Protein AF-A0A920SNT1-F1 (afdb_monomer_lite)

Foldseek 3Di:
DDPVVVVVVVVVVVVVPPPPPPPVDDPVNFDLVQFAFDDKDKDWDWDDDPQFDIKIKIKMWTWRQARPPPRTDIDMDMDIDTDGDPVNVVVVVVVVVVVVVVVVVVVVVVVVVD

Struct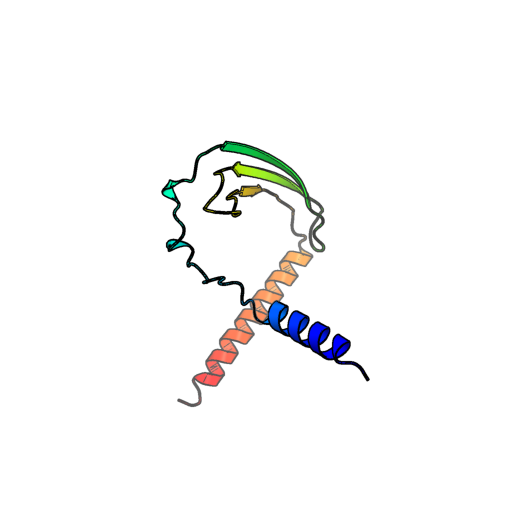ure (mmCIF, N/CA/C/O backbone):
data_AF-A0A920SNT1-F1
#
_entry.id   AF-A0A920SNT1-F1
#
loop_
_atom_site.group_PDB
_atom_site.id
_atom_site.type_symbol
_atom_site.label_atom_id
_atom_site.label_alt_id
_atom_site.label_comp_id
_atom_site.label_asym_id
_atom_site.label_entity_id
_atom_site.label_seq_id
_atom_site.pdbx_PDB_ins_code
_atom_site.Cartn_x
_atom_site.Cartn_y
_atom_site.Cartn_z
_atom_site.occupancy
_atom_site.B_iso_or_equiv
_atom_site.auth_seq_id
_atom_site.auth_comp_id
_atom_site.auth_asym_id
_atom_site.auth_atom_id
_atom_site.pdbx_PDB_model_num
ATOM 1 N N . MET A 1 1 ? 22.635 -51.220 -17.595 1.00 52.28 1 MET A N 1
ATOM 2 C CA . MET A 1 1 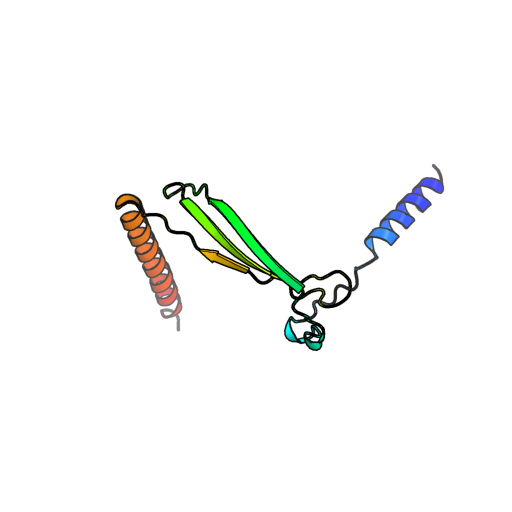? 21.763 -50.097 -17.171 1.00 52.28 1 MET A CA 1
ATOM 3 C C . MET A 1 1 ? 22.447 -48.793 -17.534 1.00 52.28 1 MET A C 1
ATOM 5 O O . MET A 1 1 ? 23.555 -48.548 -17.088 1.00 52.28 1 MET A O 1
ATOM 9 N N . GLY A 1 2 ? 21.864 -48.085 -18.499 1.00 56.06 2 GLY A N 1
ATOM 10 C CA . GLY A 1 2 ? 22.622 -47.357 -19.512 1.00 56.06 2 GLY A CA 1
ATOM 11 C C . GLY A 1 2 ? 23.082 -45.954 -19.132 1.00 56.06 2 GLY A C 1
ATOM 12 O O . GLY A 1 2 ? 22.359 -45.190 -18.496 1.00 56.06 2 GLY A O 1
ATOM 13 N N . PHE A 1 3 ? 24.254 -45.623 -19.666 1.00 60.28 3 PHE A N 1
ATOM 14 C CA . PHE A 1 3 ? 24.918 -44.319 -19.770 1.00 60.28 3 PHE A CA 1
ATOM 15 C C . PHE A 1 3 ? 23.964 -43.124 -20.011 1.00 60.28 3 PHE A C 1
ATOM 17 O O . PHE A 1 3 ? 24.192 -42.020 -19.529 1.00 60.28 3 PHE A O 1
ATOM 24 N N . ARG A 1 4 ? 22.814 -43.358 -20.662 1.00 63.53 4 ARG A N 1
ATOM 25 C CA . ARG A 1 4 ? 21.748 -42.368 -20.902 1.00 63.53 4 ARG A CA 1
ATOM 26 C C . ARG A 1 4 ? 21.099 -41.813 -19.622 1.00 63.53 4 ARG A C 1
ATOM 28 O O . ARG A 1 4 ? 20.697 -40.656 -19.609 1.00 63.53 4 ARG A O 1
ATOM 35 N N . LYS A 1 5 ? 21.027 -42.604 -18.541 1.00 58.19 5 LYS A N 1
ATOM 36 C CA . LYS A 1 5 ? 20.545 -42.143 -17.222 1.00 58.19 5 LYS A CA 1
ATOM 37 C C . LYS A 1 5 ? 21.557 -41.232 -16.520 1.00 58.19 5 LYS A C 1
ATOM 39 O O . LYS A 1 5 ? 21.155 -40.307 -15.827 1.00 58.19 5 LYS A O 1
ATOM 44 N N . TRP A 1 6 ? 22.849 -41.469 -16.748 1.00 63.78 6 TRP A N 1
ATOM 45 C CA . TRP A 1 6 ? 23.933 -40.644 -16.211 1.00 63.78 6 TRP A CA 1
ATOM 46 C C . TRP A 1 6 ? 23.996 -39.279 -16.890 1.00 63.78 6 TRP A C 1
ATOM 48 O O . TRP A 1 6 ? 24.120 -38.275 -16.203 1.00 63.78 6 TRP A O 1
ATOM 58 N N . ILE A 1 7 ? 23.811 -39.227 -18.213 1.00 74.69 7 ILE A N 1
ATOM 59 C CA . ILE A 1 7 ? 23.737 -37.957 -18.955 1.00 74.69 7 ILE A CA 1
ATOM 60 C C . ILE A 1 7 ? 22.542 -37.122 -18.479 1.00 74.69 7 ILE A C 1
ATOM 62 O O . ILE A 1 7 ? 22.698 -35.937 -18.207 1.00 74.69 7 ILE A O 1
ATOM 66 N N . GLY A 1 8 ? 21.367 -37.741 -18.315 1.00 74.25 8 GLY A N 1
ATOM 67 C CA . GLY A 1 8 ? 20.185 -37.048 -17.793 1.00 74.25 8 GLY A CA 1
ATOM 68 C C . GLY A 1 8 ? 20.388 -36.504 -16.375 1.00 74.25 8 GLY A C 1
ATOM 69 O O . GLY A 1 8 ? 20.024 -35.364 -16.101 1.00 74.25 8 GLY A O 1
ATOM 70 N N . GLY A 1 9 ? 21.024 -37.285 -15.495 1.00 76.25 9 GLY A N 1
ATOM 71 C CA . GLY A 1 9 ? 21.380 -36.835 -14.147 1.00 76.25 9 GLY A CA 1
ATOM 72 C C . GLY A 1 9 ? 22.397 -35.691 -14.148 1.00 76.25 9 GLY A C 1
ATOM 73 O O . GLY A 1 9 ? 22.243 -34.739 -13.393 1.00 76.25 9 GLY A O 1
ATOM 74 N N . LEU A 1 10 ? 23.394 -35.740 -15.033 1.00 76.81 10 LEU A N 1
ATOM 75 C CA . LEU A 1 10 ? 24.436 -34.716 -15.132 1.00 76.81 10 LEU A CA 1
ATOM 76 C C . LEU A 1 10 ? 23.880 -33.393 -15.678 1.00 76.81 10 LEU A C 1
ATOM 78 O O . LEU A 1 10 ? 24.216 -32.336 -15.158 1.00 76.81 10 LEU A O 1
ATOM 82 N N . VAL A 1 11 ? 22.966 -33.442 -16.653 1.00 77.12 11 VAL A N 1
ATOM 83 C CA . VAL A 1 11 ? 22.251 -32.254 -17.157 1.00 77.12 11 VAL A CA 1
ATOM 84 C C . VAL A 1 11 ? 21.348 -31.644 -16.082 1.00 77.12 11 VAL A C 1
ATOM 86 O O . VAL A 1 11 ? 21.307 -30.425 -15.946 1.00 77.12 11 VAL A O 1
ATOM 89 N N . LEU A 1 12 ? 20.659 -32.470 -15.287 1.00 74.12 12 LEU A N 1
ATOM 90 C CA . LEU A 1 12 ? 19.832 -31.990 -14.177 1.00 74.12 12 LEU A CA 1
ATOM 91 C C . LEU A 1 12 ? 20.684 -31.304 -13.098 1.00 74.12 12 LEU A C 1
ATOM 93 O O . LEU A 1 12 ? 20.325 -30.232 -12.625 1.00 74.12 12 LEU A O 1
ATOM 97 N N . VAL A 1 13 ? 21.834 -31.886 -12.750 1.00 75.31 13 VAL A N 1
ATOM 98 C CA . VAL A 1 13 ? 22.792 -31.286 -11.810 1.00 75.31 13 VAL A CA 1
ATOM 99 C C . VAL A 1 13 ? 23.368 -29.984 -12.374 1.00 75.31 13 VAL A C 1
ATOM 101 O O . VAL A 1 13 ? 23.433 -28.994 -11.654 1.00 75.31 13 VAL A O 1
ATOM 104 N N . LEU A 1 14 ? 23.700 -29.932 -13.668 1.00 71.69 14 LEU A N 1
ATOM 105 C CA . LEU A 1 14 ? 24.181 -28.714 -14.327 1.00 71.69 14 LEU A CA 1
ATOM 106 C C . LEU A 1 14 ? 23.126 -27.591 -14.321 1.00 71.69 14 LEU A C 1
ATOM 108 O O . LEU A 1 14 ? 23.481 -26.438 -14.114 1.00 71.69 14 LEU A O 1
ATOM 112 N N . LEU A 1 15 ? 21.841 -27.924 -14.491 1.00 68.12 15 LEU A N 1
ATOM 113 C CA . LEU A 1 15 ? 20.727 -26.968 -14.402 1.00 68.12 15 LEU A CA 1
ATOM 114 C C . LEU A 1 15 ? 20.493 -26.447 -12.977 1.00 68.12 15 LEU A C 1
ATOM 116 O O . LEU A 1 15 ? 20.061 -25.310 -12.815 1.00 68.12 15 LEU A O 1
ATOM 120 N N . ILE A 1 16 ? 20.794 -27.248 -11.950 1.00 69.44 16 ILE A N 1
ATOM 121 C CA . ILE A 1 16 ? 20.703 -26.832 -10.540 1.00 69.44 16 ILE A CA 1
ATOM 122 C C . ILE A 1 16 ? 21.908 -25.958 -10.140 1.00 69.44 16 ILE A C 1
ATOM 124 O O . ILE A 1 16 ? 21.769 -25.080 -9.294 1.00 69.44 16 ILE A O 1
ATOM 128 N N . ILE A 1 17 ? 23.075 -26.149 -10.772 1.00 60.56 17 ILE A N 1
ATOM 129 C CA . ILE A 1 17 ? 24.304 -25.364 -10.534 1.00 60.56 17 ILE A CA 1
ATOM 130 C C . ILE A 1 17 ? 24.401 -24.152 -11.479 1.00 60.56 17 ILE A C 1
ATOM 132 O O . ILE A 1 17 ? 25.481 -23.616 -11.697 1.00 60.56 17 ILE A O 1
ATOM 136 N N . ILE A 1 18 ? 23.292 -23.659 -12.031 1.00 61.88 18 ILE A N 1
ATOM 137 C CA . ILE A 1 18 ? 23.248 -22.259 -12.459 1.00 61.88 18 ILE A CA 1
ATOM 138 C C . ILE A 1 18 ? 22.755 -21.486 -11.235 1.00 61.88 18 ILE A C 1
ATOM 140 O O . ILE A 1 18 ? 21.547 -21.270 -11.116 1.00 61.88 18 ILE A O 1
ATOM 144 N N . PRO A 1 19 ? 23.629 -21.083 -10.285 1.00 55.56 19 PRO A N 1
ATOM 145 C CA . PRO A 1 19 ? 23.239 -20.017 -9.396 1.00 55.56 19 PRO A CA 1
ATOM 146 C C . PRO A 1 19 ? 22.981 -18.849 -10.338 1.00 55.56 19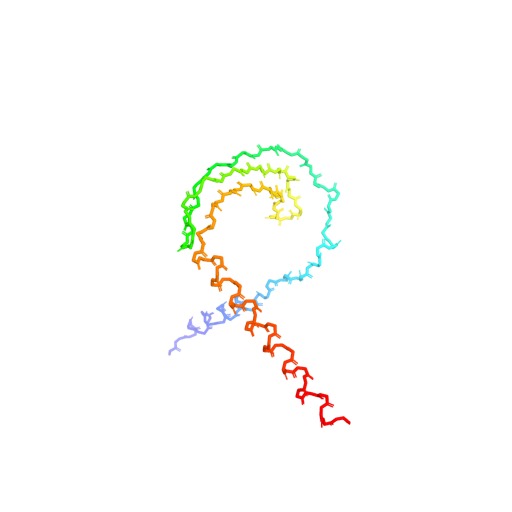 PRO A C 1
ATOM 148 O O . PRO A 1 19 ? 23.893 -18.350 -11.003 1.00 55.56 19 PRO A O 1
ATOM 151 N N . GLY A 1 20 ? 21.714 -18.461 -10.470 1.00 56.00 20 GLY A N 1
ATOM 152 C CA . GLY A 1 20 ? 21.413 -17.138 -10.972 1.00 56.00 20 GLY A CA 1
ATOM 153 C C . GLY A 1 20 ? 22.306 -16.208 -10.168 1.00 56.00 20 GLY A C 1
ATOM 154 O O . GLY A 1 20 ? 22.238 -16.214 -8.939 1.00 56.00 20 GLY A O 1
ATOM 155 N N . LEU A 1 21 ? 23.204 -15.503 -10.853 1.00 51.72 21 LEU A N 1
ATOM 156 C CA . LEU A 1 21 ? 24.011 -14.421 -10.307 1.00 51.72 21 LEU A CA 1
ATOM 157 C C . LEU A 1 21 ? 23.064 -13.271 -9.932 1.00 51.72 21 LEU A C 1
ATOM 159 O O . LEU A 1 21 ? 23.145 -12.171 -10.461 1.00 51.72 21 LEU A O 1
ATOM 163 N N . GLY A 1 22 ? 22.103 -13.547 -9.056 1.00 55.53 22 GLY A N 1
ATOM 164 C CA . GLY A 1 22 ? 21.350 -12.566 -8.316 1.00 55.53 22 GLY A CA 1
ATOM 165 C C . GLY A 1 22 ? 22.272 -12.097 -7.214 1.00 55.53 22 GLY A C 1
ATOM 166 O O . GLY A 1 22 ? 22.142 -12.512 -6.067 1.00 55.53 22 GLY A O 1
ATOM 167 N N . VAL A 1 23 ? 23.249 -11.272 -7.588 1.00 54.75 23 VAL A N 1
ATOM 168 C CA . VAL A 1 23 ? 23.826 -10.332 -6.637 1.00 54.75 23 VAL A CA 1
ATOM 169 C C . VAL A 1 23 ? 22.623 -9.584 -6.080 1.00 54.75 23 VAL A C 1
ATOM 171 O O . VAL A 1 23 ? 21.860 -8.997 -6.849 1.00 54.75 23 VAL A O 1
ATOM 174 N N . SER A 1 24 ? 22.387 -9.681 -4.775 1.00 52.56 24 SER A N 1
ATOM 175 C CA . SER A 1 24 ? 21.447 -8.789 -4.114 1.00 52.56 24 SER A CA 1
ATOM 176 C C . SER A 1 24 ? 22.016 -7.383 -4.272 1.00 52.56 24 SER A C 1
ATOM 178 O O . SER A 1 24 ? 22.872 -6.973 -3.493 1.00 52.56 24 SER A O 1
ATOM 180 N N . GLN A 1 25 ? 21.636 -6.689 -5.341 1.00 56.72 25 GLN A N 1
ATOM 181 C CA . GLN A 1 25 ? 21.924 -5.272 -5.467 1.00 56.72 25 GLN A CA 1
ATOM 182 C C . GLN A 1 25 ? 21.134 -4.584 -4.363 1.00 56.72 25 GLN A C 1
ATOM 184 O O . GLN A 1 25 ? 19.920 -4.787 -4.244 1.00 56.72 25 GLN A O 1
ATOM 189 N N . GLU A 1 26 ? 21.828 -3.828 -3.516 1.00 59.34 26 GLU A N 1
ATOM 190 C CA . GLU A 1 26 ? 21.136 -2.933 -2.603 1.00 59.34 26 GLU A CA 1
ATOM 191 C C . GLU A 1 26 ? 20.275 -1.976 -3.428 1.00 59.34 26 GLU A C 1
ATOM 193 O O . GLU A 1 26 ? 20.616 -1.635 -4.562 1.00 59.34 26 GLU A O 1
ATOM 198 N N . LEU A 1 27 ? 19.152 -1.517 -2.868 1.00 60.66 27 LEU A N 1
ATOM 199 C CA . LEU A 1 27 ? 18.293 -0.558 -3.568 1.00 60.66 27 LEU A CA 1
ATOM 200 C C . LEU A 1 27 ? 19.084 0.670 -4.046 1.00 60.66 27 LEU A C 1
ATOM 202 O O . LEU A 1 27 ? 18.706 1.255 -5.050 1.00 60.66 27 LEU A O 1
ATOM 206 N N . ALA A 1 28 ? 20.164 1.050 -3.360 1.00 64.81 28 ALA A N 1
ATOM 207 C CA . ALA A 1 28 ? 21.020 2.172 -3.733 1.00 64.81 28 ALA A CA 1
ATOM 208 C C . ALA A 1 28 ? 21.895 1.921 -4.979 1.00 64.81 28 ALA A C 1
ATOM 210 O O . ALA A 1 28 ? 22.286 2.885 -5.629 1.00 64.81 28 ALA A O 1
ATOM 211 N N . ASP A 1 29 ? 22.158 0.661 -5.342 1.00 66.44 29 ASP A N 1
ATOM 212 C CA . ASP A 1 29 ? 22.969 0.286 -6.513 1.00 66.44 29 ASP A CA 1
ATOM 213 C C . ASP A 1 29 ? 22.157 0.250 -7.819 1.00 66.44 29 ASP A C 1
ATOM 215 O O . ASP A 1 29 ? 22.696 -0.013 -8.899 1.00 66.44 29 ASP A O 1
ATOM 219 N N . LEU A 1 30 ? 20.845 0.482 -7.738 1.00 67.12 30 LEU A N 1
ATOM 220 C CA . LEU A 1 30 ? 19.978 0.553 -8.904 1.00 67.12 30 LEU A CA 1
ATOM 221 C C . LEU A 1 30 ? 20.098 1.936 -9.568 1.00 67.12 30 LEU A C 1
ATOM 223 O O . LEU A 1 30 ? 19.927 2.967 -8.925 1.00 67.12 30 LEU A O 1
ATOM 227 N N . ASP A 1 31 ? 20.366 1.960 -10.875 1.00 71.62 31 ASP A N 1
ATOM 228 C CA . ASP A 1 31 ? 20.511 3.190 -11.668 1.00 71.62 31 ASP A CA 1
ATOM 229 C C . ASP A 1 31 ? 19.148 3.865 -11.930 1.00 71.62 31 ASP A C 1
ATOM 231 O O . ASP A 1 31 ? 18.489 3.623 -12.948 1.00 71.62 31 ASP A O 1
ATOM 235 N N . TYR A 1 32 ? 18.704 4.700 -10.987 1.00 72.81 32 TYR A N 1
ATOM 236 C CA . TYR A 1 32 ? 17.421 5.410 -11.052 1.00 72.81 32 TYR A CA 1
ATOM 237 C C . TYR A 1 32 ? 17.368 6.523 -12.109 1.00 72.81 32 TYR A C 1
ATOM 239 O O . TYR A 1 32 ? 16.268 6.989 -12.419 1.00 72.81 32 TYR A O 1
ATOM 247 N N . ASP A 1 33 ? 18.496 6.914 -12.715 1.00 72.50 33 ASP A N 1
ATOM 248 C CA . ASP A 1 33 ? 18.565 8.036 -13.666 1.00 72.50 33 ASP A CA 1
ATOM 249 C C . ASP A 1 33 ? 17.770 7.774 -14.955 1.00 72.50 33 ASP A C 1
ATOM 251 O O . ASP A 1 33 ? 17.462 8.693 -15.717 1.00 72.50 33 ASP A O 1
ATOM 255 N N . LYS A 1 34 ? 17.402 6.513 -15.213 1.00 71.94 34 LYS A N 1
ATOM 256 C CA . LYS A 1 34 ? 16.601 6.114 -16.382 1.00 71.94 34 LYS A CA 1
ATOM 257 C C . LYS A 1 34 ? 15.111 5.962 -16.104 1.00 71.94 34 LYS A C 1
ATOM 259 O O . LYS A 1 34 ? 14.351 5.640 -17.027 1.00 71.94 34 LYS A O 1
ATOM 264 N N . LEU A 1 35 ? 14.674 6.209 -14.869 1.00 82.00 35 LEU A N 1
ATOM 265 C CA . LEU A 1 35 ? 13.252 6.275 -14.569 1.00 82.00 35 LEU A CA 1
ATOM 266 C C . LEU A 1 35 ? 12.631 7.456 -15.311 1.00 82.00 35 LEU A C 1
ATOM 268 O O . LEU A 1 35 ? 13.062 8.600 -15.218 1.00 82.00 35 LEU A O 1
ATOM 272 N N . SER A 1 36 ? 11.599 7.157 -16.086 1.00 84.56 36 SER A N 1
ATOM 273 C CA . SER A 1 36 ? 10.888 8.133 -16.901 1.00 84.56 36 SER A CA 1
ATOM 274 C C . SER A 1 36 ? 9.408 7.965 -16.651 1.00 84.56 36 SER A C 1
ATOM 276 O O . SER A 1 36 ? 8.881 6.857 -16.743 1.00 84.56 36 SER A O 1
ATOM 278 N N . PHE A 1 37 ? 8.730 9.066 -16.339 1.00 90.69 37 PHE A N 1
ATOM 279 C CA . PHE A 1 37 ? 7.283 9.048 -16.209 1.00 90.69 37 PHE A CA 1
ATOM 280 C C . PHE A 1 37 ? 6.652 8.579 -17.525 1.00 90.69 37 PHE A C 1
ATOM 282 O O . PHE A 1 37 ? 6.879 9.166 -18.584 1.00 90.69 37 PHE A O 1
ATOM 289 N N . ARG A 1 38 ? 5.867 7.505 -17.449 1.00 91.75 38 ARG A N 1
ATOM 290 C CA . ARG A 1 38 ? 5.210 6.865 -18.596 1.00 91.75 38 ARG A CA 1
ATOM 291 C C . ARG A 1 38 ? 3.696 6.885 -18.507 1.00 91.75 38 ARG A C 1
ATOM 293 O O . ARG A 1 38 ? 3.039 6.739 -19.534 1.00 91.75 38 ARG A O 1
ATOM 300 N N . GLY A 1 39 ? 3.137 7.068 -17.316 1.00 93.88 39 GLY A N 1
ATOM 301 C CA . GLY A 1 39 ? 1.695 7.175 -17.164 1.00 93.88 39 GLY A CA 1
ATOM 302 C C . GLY A 1 39 ? 1.207 7.060 -15.730 1.00 93.88 39 GLY A C 1
ATOM 303 O O . GLY A 1 39 ? 1.983 6.904 -14.787 1.00 93.88 39 GLY A O 1
ATOM 304 N N . VAL A 1 40 ? -0.117 7.127 -15.606 1.00 96.06 40 VAL A N 1
ATOM 305 C CA . VAL A 1 40 ? -0.855 6.960 -14.353 1.00 96.06 40 VAL A CA 1
ATOM 306 C C . VAL A 1 40 ? -1.892 5.860 -14.539 1.00 96.06 40 VAL A C 1
ATOM 308 O O . VAL A 1 40 ? -2.606 5.836 -15.540 1.00 96.06 40 VAL A O 1
ATOM 311 N N . GLY A 1 41 ? -1.973 4.958 -13.567 1.00 94.50 41 GLY A N 1
ATOM 312 C CA . GLY A 1 41 ? -3.045 3.982 -13.424 1.00 94.50 41 GLY A CA 1
ATOM 313 C C . GLY A 1 41 ? -3.976 4.381 -12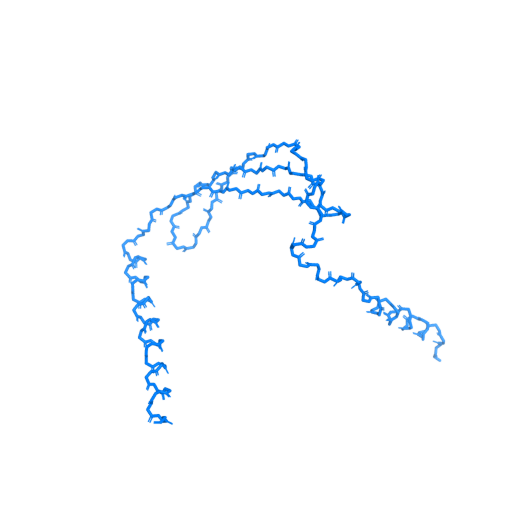.286 1.00 94.50 41 GLY A C 1
ATOM 314 O O . GLY A 1 41 ? -3.519 4.865 -11.250 1.00 94.50 41 GLY A O 1
ATOM 315 N N . ILE A 1 42 ? -5.275 4.163 -12.478 1.00 95.81 42 ILE A N 1
ATOM 316 C CA . ILE A 1 42 ? -6.286 4.301 -11.427 1.00 95.81 42 ILE A CA 1
ATOM 317 C C . ILE A 1 42 ? -6.701 2.901 -11.001 1.00 95.81 42 ILE A C 1
ATOM 319 O O . ILE A 1 42 ? -6.934 2.031 -11.841 1.00 95.81 42 ILE A O 1
ATOM 323 N N . GLU A 1 43 ? -6.801 2.698 -9.695 1.00 94.56 43 GLU A N 1
ATOM 324 C CA . GLU A 1 43 ? -7.209 1.436 -9.098 1.00 94.56 43 GLU A CA 1
ATOM 325 C C . GLU A 1 43 ? -8.510 1.637 -8.340 1.00 94.56 43 GLU A C 1
ATOM 327 O O . GLU A 1 43 ? -8.654 2.582 -7.564 1.00 94.56 43 GLU A O 1
ATOM 332 N N . TRP A 1 44 ? -9.450 0.726 -8.547 1.00 95.19 44 TRP A N 1
ATOM 333 C CA . TRP A 1 44 ? -10.681 0.670 -7.781 1.00 95.19 44 TRP A CA 1
ATOM 334 C C . TRP A 1 44 ? -11.029 -0.786 -7.520 1.00 95.19 44 TRP A C 1
ATOM 336 O O . TRP A 1 44 ? -10.984 -1.624 -8.423 1.00 95.19 44 TRP A O 1
ATOM 346 N N . GLY A 1 45 ? -11.337 -1.100 -6.268 1.00 92.25 45 GLY A N 1
ATOM 347 C CA . GLY A 1 45 ? -11.636 -2.460 -5.861 1.00 92.25 45 GLY A CA 1
ATOM 348 C C . GLY A 1 45 ? -12.318 -2.522 -4.508 1.00 92.25 45 GLY A C 1
ATOM 349 O O . GLY A 1 45 ? -12.516 -1.515 -3.832 1.00 92.25 45 GLY A O 1
ATOM 350 N N . LYS A 1 46 ? -12.676 -3.741 -4.109 1.00 89.62 46 LYS A N 1
ATOM 351 C CA . LYS A 1 46 ? -13.318 -4.016 -2.827 1.00 89.62 46 LYS A CA 1
ATOM 352 C C . LYS A 1 46 ? -12.394 -4.860 -1.962 1.00 89.62 46 LYS A C 1
ATOM 354 O O . LYS A 1 46 ? -11.876 -5.879 -2.417 1.00 89.62 46 LYS A O 1
ATOM 359 N N . LEU A 1 47 ? -12.192 -4.432 -0.723 1.00 87.75 47 LEU A N 1
ATOM 360 C CA . LEU A 1 47 ? -11.463 -5.181 0.288 1.00 87.75 47 LEU A CA 1
ATOM 361 C C . LEU A 1 47 ? -12.440 -6.079 1.048 1.00 87.75 47 LEU A C 1
ATOM 363 O O . LEU A 1 47 ? -13.526 -5.652 1.443 1.00 87.75 47 LEU A O 1
ATOM 367 N N . TYR A 1 48 ? -12.010 -7.318 1.284 1.00 85.62 48 TYR A N 1
ATOM 368 C CA . TYR A 1 48 ? -12.744 -8.329 2.050 1.00 85.62 48 TYR A CA 1
ATOM 369 C C . TYR A 1 48 ? -11.993 -8.688 3.340 1.00 85.62 48 TYR A C 1
ATOM 371 O O . TYR A 1 48 ? -11.524 -9.818 3.494 1.00 85.62 48 TYR A O 1
ATOM 379 N N . PRO A 1 49 ? -11.795 -7.725 4.254 1.00 75.94 49 PRO A N 1
ATOM 380 C CA . PRO A 1 49 ? -11.131 -7.994 5.516 1.00 75.94 49 PRO A CA 1
ATOM 381 C C . PRO A 1 49 ? -11.989 -8.911 6.396 1.00 75.94 49 PRO A C 1
ATOM 383 O O . PRO A 1 49 ? -13.214 -8.881 6.362 1.00 75.94 49 PRO A O 1
ATOM 386 N N . THR A 1 50 ? -11.339 -9.730 7.221 1.00 75.75 50 THR A N 1
ATOM 387 C CA . THR A 1 50 ? -12.028 -10.706 8.083 1.00 75.75 50 THR A CA 1
ATOM 388 C C . THR A 1 50 ? -12.490 -10.129 9.424 1.00 75.75 50 THR A C 1
ATOM 390 O O . THR A 1 50 ? -13.144 -10.833 10.187 1.00 75.75 50 THR A O 1
ATOM 393 N N . ARG A 1 51 ? -12.094 -8.893 9.764 1.00 69.88 51 ARG A N 1
ATOM 394 C CA . ARG A 1 51 ? -12.301 -8.285 11.099 1.00 69.88 51 ARG A CA 1
ATOM 395 C C . ARG A 1 51 ? -13.021 -6.934 11.078 1.00 69.88 51 ARG A C 1
ATOM 397 O O . ARG A 1 51 ? -13.371 -6.429 12.138 1.00 69.88 51 ARG A O 1
ATOM 404 N N . VAL A 1 52 ? -13.217 -6.352 9.897 1.00 73.44 52 VAL A N 1
ATOM 405 C CA . VAL A 1 52 ? -13.928 -5.080 9.701 1.00 73.44 52 VAL A CA 1
ATOM 406 C C . VAL A 1 52 ? -14.895 -5.213 8.534 1.00 73.44 52 VAL A C 1
ATOM 408 O O . VAL A 1 52 ? -14.854 -6.216 7.816 1.00 73.44 52 VAL A O 1
ATOM 411 N N . ASP A 1 53 ? -15.764 -4.223 8.360 1.00 79.69 53 ASP A N 1
ATOM 412 C CA . ASP A 1 53 ? -16.714 -4.215 7.256 1.00 79.69 53 ASP A CA 1
ATOM 413 C C . ASP A 1 53 ? -15.998 -4.187 5.899 1.00 79.69 53 ASP A C 1
ATOM 415 O O . ASP A 1 53 ? -14.882 -3.682 5.742 1.00 79.69 53 ASP A O 1
ATOM 419 N N . GLN A 1 54 ? -16.647 -4.767 4.888 1.00 83.75 54 GLN A N 1
ATOM 420 C CA . GLN A 1 54 ? -16.137 -4.691 3.525 1.00 83.75 54 GLN A CA 1
ATOM 421 C C . GLN A 1 54 ? -16.103 -3.230 3.086 1.00 83.75 54 GLN A C 1
ATOM 423 O O . GLN A 1 54 ? -17.130 -2.554 3.104 1.00 83.75 54 GLN A O 1
ATOM 428 N N . THR A 1 55 ? -14.941 -2.774 2.632 1.00 89.25 55 THR A N 1
ATOM 429 C CA . THR A 1 55 ? -14.747 -1.391 2.198 1.00 89.25 55 THR A CA 1
ATOM 430 C C . THR A 1 55 ? -14.294 -1.333 0.756 1.00 89.25 55 THR A C 1
ATOM 432 O O . THR A 1 55 ? -13.581 -2.205 0.257 1.00 89.25 55 THR A O 1
ATOM 435 N N . GLU A 1 56 ? -14.685 -0.262 0.087 1.00 92.38 56 GLU A N 1
ATOM 436 C CA . GLU A 1 56 ? -14.086 0.121 -1.177 1.00 92.38 56 GLU A CA 1
ATOM 437 C C . GLU A 1 56 ? -12.666 0.644 -0.940 1.00 92.38 56 GLU A C 1
ATOM 439 O O . GLU A 1 56 ? -12.350 1.211 0.112 1.00 92.38 56 GLU A O 1
ATOM 444 N N . SER A 1 57 ? -11.801 0.411 -1.919 1.00 93.94 57 SER A N 1
ATOM 445 C CA . SER A 1 57 ? -10.442 0.922 -1.965 1.00 93.94 57 SER A CA 1
ATOM 446 C C . SER A 1 57 ? -10.215 1.619 -3.295 1.00 93.94 57 SER A C 1
ATOM 448 O O . SER A 1 57 ? -10.615 1.128 -4.354 1.00 93.94 57 SER A O 1
ATOM 450 N N . TYR A 1 58 ? -9.562 2.769 -3.205 1.00 95.81 58 TYR A N 1
ATOM 451 C CA . TYR A 1 58 ? -9.222 3.634 -4.320 1.00 95.81 58 TYR A CA 1
ATOM 452 C C . TYR A 1 58 ? -7.715 3.822 -4.333 1.00 95.81 58 TYR A C 1
ATOM 454 O O . TYR A 1 58 ? -7.114 4.034 -3.282 1.00 95.81 58 TYR A O 1
ATOM 462 N N . GLY A 1 59 ? -7.087 3.760 -5.498 1.00 95.38 59 GLY A N 1
ATOM 463 C CA . GLY A 1 59 ? -5.642 3.895 -5.601 1.00 95.38 59 GLY A CA 1
ATOM 464 C C . GLY A 1 59 ? -5.198 4.601 -6.863 1.00 95.38 59 GLY A C 1
ATOM 465 O O . GLY A 1 59 ? -5.919 4.670 -7.858 1.00 95.38 59 GLY A O 1
ATOM 466 N N . ILE A 1 60 ? -3.977 5.114 -6.801 1.00 96.75 60 ILE A N 1
ATOM 467 C CA . ILE A 1 60 ? -3.250 5.617 -7.959 1.00 96.75 60 ILE A CA 1
ATOM 468 C C . ILE A 1 60 ? -1.911 4.899 -8.043 1.00 96.75 60 ILE A C 1
ATOM 470 O O . ILE A 1 60 ? -1.264 4.637 -7.026 1.00 96.75 60 ILE A O 1
ATOM 474 N N . ARG A 1 61 ? -1.481 4.601 -9.265 1.00 95.81 61 ARG A N 1
ATOM 475 C CA . ARG A 1 61 ? -0.134 4.114 -9.562 1.00 95.81 61 ARG A CA 1
ATOM 476 C C . ARG A 1 61 ? 0.517 5.022 -10.576 1.00 95.81 61 ARG A C 1
ATOM 478 O O . ARG A 1 61 ? -0.133 5.464 -11.518 1.00 95.81 61 ARG A O 1
ATOM 485 N N . VAL A 1 62 ? 1.802 5.273 -10.402 1.00 95.81 62 VAL A N 1
ATOM 486 C CA . VAL A 1 62 ? 2.612 6.016 -11.363 1.00 95.81 62 VAL A CA 1
ATOM 487 C C . VAL A 1 62 ? 3.578 5.040 -12.006 1.00 95.81 62 VAL A C 1
ATOM 489 O O . VAL A 1 62 ? 4.268 4.308 -11.310 1.00 95.81 62 VAL A O 1
ATOM 492 N N . ASP A 1 63 ? 3.623 5.014 -13.331 1.00 93.88 63 ASP A N 1
ATOM 493 C CA . ASP A 1 63 ? 4.560 4.181 -14.072 1.00 93.88 63 ASP A CA 1
ATOM 494 C C . ASP A 1 63 ? 5.829 4.970 -14.377 1.00 93.88 63 ASP A C 1
ATOM 496 O O . ASP A 1 63 ? 5.780 5.981 -15.082 1.00 93.88 63 ASP A O 1
ATOM 500 N N . LEU A 1 64 ? 6.959 4.504 -13.846 1.00 92.44 64 LEU A N 1
ATOM 501 C CA . LEU A 1 64 ? 8.268 5.125 -14.039 1.00 92.44 64 LEU A CA 1
ATOM 502 C C . LEU A 1 64 ? 9.156 4.347 -15.024 1.00 92.44 64 LEU A C 1
ATOM 504 O O . LEU A 1 64 ? 10.325 4.681 -15.221 1.00 92.44 64 LEU A O 1
ATOM 508 N N . GLY A 1 65 ? 8.615 3.318 -15.681 1.00 88.31 65 GLY A N 1
ATOM 509 C CA . GLY A 1 65 ? 9.354 2.489 -16.624 1.00 88.31 65 GLY A CA 1
ATOM 510 C C . GLY A 1 65 ? 10.232 1.436 -15.960 1.00 88.31 65 GLY A C 1
ATOM 511 O O . GLY A 1 65 ? 9.911 0.925 -14.889 1.00 88.31 65 GLY A O 1
ATOM 512 N N . TYR A 1 66 ? 11.297 1.041 -16.659 1.00 85.81 66 TYR A N 1
ATOM 513 C CA . TYR A 1 66 ? 12.156 -0.067 -16.254 1.00 85.81 66 TYR A CA 1
ATOM 514 C C . TYR A 1 66 ? 13.458 0.424 -15.626 1.00 85.81 66 TYR A C 1
ATOM 516 O O . TYR A 1 66 ? 14.142 1.275 -16.190 1.00 85.81 66 TYR A O 1
ATOM 524 N N . LEU A 1 67 ? 13.804 -0.177 -14.494 1.00 82.94 67 LEU A N 1
ATOM 525 C CA . LEU A 1 67 ? 15.046 0.004 -13.760 1.00 82.94 67 LEU A CA 1
ATOM 526 C C . LEU A 1 67 ? 15.979 -1.168 -14.098 1.00 82.94 67 LEU A C 1
ATOM 528 O O . LEU A 1 67 ? 16.080 -2.142 -13.359 1.00 82.94 67 LEU A O 1
ATOM 532 N N . GLY A 1 68 ? 16.584 -1.114 -15.287 1.00 77.12 68 GLY A N 1
ATOM 533 C CA . GLY A 1 68 ? 17.402 -2.202 -15.836 1.00 77.12 68 GLY A CA 1
ATOM 534 C C . GLY A 1 68 ? 16.600 -3.305 -16.554 1.00 77.12 68 GLY A C 1
ATOM 535 O O . GLY A 1 68 ? 15.422 -3.125 -16.882 1.00 77.12 68 GLY A O 1
ATOM 536 N N . PRO A 1 69 ? 17.233 -4.450 -16.875 1.00 77.75 69 PRO A N 1
ATOM 537 C CA . PRO A 1 69 ? 16.583 -5.536 -17.605 1.00 77.75 69 PRO A CA 1
ATOM 538 C C . PRO A 1 69 ? 15.489 -6.223 -16.770 1.00 77.75 69 PRO A C 1
ATOM 540 O O . PRO A 1 69 ? 15.775 -6.936 -15.815 1.00 77.75 69 PRO A O 1
ATOM 543 N N . GLY A 1 70 ? 14.222 -6.044 -17.156 1.00 80.44 70 GLY A N 1
ATOM 544 C CA . GLY A 1 70 ? 13.088 -6.823 -16.635 1.00 80.44 70 GLY A CA 1
ATOM 545 C C . GLY A 1 70 ? 12.440 -6.323 -15.337 1.00 80.44 70 GLY A C 1
ATOM 546 O O . GLY A 1 70 ? 11.390 -6.842 -14.968 1.00 80.44 70 GLY A O 1
ATOM 547 N N . LEU A 1 71 ? 12.986 -5.298 -14.678 1.00 83.88 71 LEU A N 1
ATOM 548 C CA . LEU A 1 71 ? 12.408 -4.714 -13.461 1.00 83.88 71 LEU A CA 1
ATOM 549 C C . LEU A 1 71 ? 11.627 -3.438 -13.793 1.00 83.88 71 LEU A C 1
ATOM 551 O O . LEU A 1 71 ? 12.228 -2.453 -14.205 1.00 83.88 71 LEU A O 1
ATOM 555 N N . ARG A 1 72 ? 10.298 -3.433 -13.626 1.00 87.94 72 ARG A N 1
ATOM 556 C CA . ARG A 1 72 ? 9.448 -2.245 -13.839 1.00 87.94 72 ARG A CA 1
ATOM 557 C C . ARG A 1 72 ? 9.064 -1.614 -12.506 1.00 87.94 72 ARG A C 1
ATOM 559 O O . ARG A 1 72 ? 8.651 -2.320 -11.591 1.00 87.94 72 ARG A O 1
ATOM 566 N N . ILE A 1 73 ? 9.152 -0.292 -12.421 1.00 89.62 73 ILE A N 1
ATOM 567 C CA . ILE A 1 73 ? 8.880 0.473 -11.205 1.00 89.62 73 ILE A CA 1
ATOM 568 C C . ILE A 1 73 ? 7.517 1.157 -11.322 1.00 89.62 73 ILE A C 1
ATOM 570 O O . ILE A 1 73 ? 7.309 2.020 -12.175 1.00 89.62 73 ILE A O 1
ATOM 574 N N . LEU A 1 74 ? 6.581 0.737 -10.464 1.00 93.69 74 LEU A N 1
ATOM 575 C CA . LEU A 1 74 ? 5.223 1.280 -10.382 1.00 93.69 74 LEU A CA 1
ATOM 576 C C . LEU A 1 74 ? 4.873 1.638 -8.930 1.00 93.69 74 LEU A C 1
ATOM 578 O O . LEU A 1 74 ? 4.142 0.883 -8.282 1.00 93.69 74 LEU A O 1
ATOM 582 N N . PRO A 1 75 ? 5.401 2.743 -8.376 1.00 92.19 75 PRO A N 1
ATOM 583 C CA . PRO A 1 75 ? 4.961 3.225 -7.076 1.00 92.19 75 PRO A CA 1
ATOM 584 C C . PRO A 1 75 ? 3.456 3.488 -7.089 1.00 92.19 75 PRO A C 1
ATOM 586 O O . PRO A 1 75 ? 2.897 4.003 -8.062 1.00 92.19 75 PRO A O 1
ATOM 589 N N . GLY A 1 76 ? 2.801 3.144 -5.988 1.00 93.88 76 GLY A N 1
ATOM 590 C CA . GLY A 1 76 ? 1.370 3.323 -5.835 1.00 93.88 76 GLY A CA 1
ATOM 591 C C . GLY A 1 76 ? 1.000 3.692 -4.415 1.00 93.88 76 GLY A C 1
ATOM 592 O O . GLY A 1 76 ? 1.666 3.292 -3.462 1.00 93.88 76 GLY A O 1
ATOM 593 N N . VAL A 1 77 ? -0.083 4.449 -4.294 1.00 95.44 77 VAL A N 1
ATOM 594 C CA . VAL A 1 77 ? -0.729 4.731 -3.014 1.00 95.44 77 VAL A CA 1
ATOM 595 C C . VAL A 1 77 ? -2.199 4.364 -3.125 1.00 95.44 77 VAL A C 1
ATOM 597 O O . VAL A 1 77 ? -2.853 4.652 -4.128 1.00 95.44 77 VAL A O 1
ATOM 600 N N . SER A 1 78 ? -2.713 3.706 -2.092 1.00 95.19 78 SER A N 1
ATOM 601 C CA . SER A 1 78 ? -4.110 3.296 -1.997 1.00 95.19 78 SER A CA 1
ATOM 602 C C . SER A 1 78 ? -4.722 3.824 -0.711 1.00 95.19 78 SER A C 1
ATOM 604 O O . SER A 1 78 ? -4.107 3.734 0.352 1.00 95.19 78 SER A O 1
ATOM 606 N N . TYR A 1 79 ? -5.948 4.313 -0.807 1.00 92.56 79 TYR A N 1
ATOM 607 C CA . TYR A 1 79 ? -6.764 4.768 0.301 1.00 92.56 79 TYR A CA 1
ATOM 608 C C . TYR A 1 79 ? -7.980 3.855 0.473 1.00 92.56 79 TYR A C 1
ATOM 610 O O . TYR A 1 79 ? -8.613 3.425 -0.496 1.00 92.56 79 TYR A O 1
ATOM 618 N N . TRP A 1 80 ? -8.297 3.555 1.725 1.00 92.38 80 TRP A N 1
ATOM 619 C CA . TRP A 1 80 ? -9.509 2.862 2.141 1.00 92.38 80 TRP A CA 1
ATOM 620 C C . TRP A 1 80 ? -9.820 3.253 3.585 1.00 92.38 80 TRP A C 1
ATOM 622 O O . TRP A 1 80 ? -8.929 3.658 4.334 1.00 92.38 80 TRP A O 1
ATOM 632 N N . THR A 1 81 ? -11.085 3.140 3.977 1.00 84.56 81 THR A N 1
ATOM 633 C CA . THR A 1 81 ? -11.518 3.425 5.345 1.00 84.56 81 THR A CA 1
ATOM 634 C C . THR A 1 81 ? -12.630 2.471 5.741 1.00 84.56 81 THR A C 1
ATOM 636 O O . THR A 1 81 ? -13.573 2.268 4.987 1.00 84.56 81 THR A O 1
ATOM 639 N N . SER A 1 82 ? -12.524 1.872 6.922 1.00 83.81 82 SER A N 1
ATOM 640 C CA . SER A 1 82 ? -13.570 1.011 7.466 1.00 83.81 82 SER A CA 1
ATOM 641 C C . SER A 1 82 ? -13.734 1.295 8.952 1.00 83.81 82 SER A C 1
ATOM 643 O O . SER A 1 82 ? -12.723 1.349 9.660 1.00 83.81 82 SER A O 1
ATOM 645 N N . PRO A 1 83 ? -14.972 1.428 9.461 1.00 80.06 83 PRO A N 1
ATOM 646 C CA . PRO A 1 83 ? -15.188 1.520 10.893 1.00 80.06 83 PRO A CA 1
ATOM 647 C C . PRO A 1 83 ? -14.724 0.226 11.575 1.00 80.06 83 PRO A C 1
ATOM 649 O O . PRO A 1 83 ? -14.995 -0.882 11.103 1.00 80.06 83 PRO A O 1
ATOM 652 N N . LEU A 1 84 ? -14.015 0.375 12.694 1.00 78.69 84 LEU A N 1
ATOM 653 C CA . LEU A 1 84 ? -13.774 -0.717 13.632 1.00 78.69 84 LEU A CA 1
ATOM 654 C C . LEU A 1 84 ? -14.980 -0.825 14.563 1.00 78.69 84 LEU A C 1
ATOM 656 O O . LEU A 1 84 ? -15.479 0.178 15.071 1.00 78.69 84 LEU A O 1
ATOM 660 N N . THR A 1 85 ? -15.440 -2.046 14.819 1.00 80.00 85 THR A N 1
ATOM 661 C CA . THR A 1 85 ? -16.480 -2.257 15.833 1.00 80.00 85 THR A CA 1
ATOM 662 C C . THR A 1 85 ? -15.898 -2.044 17.232 1.00 80.00 85 THR A C 1
ATOM 664 O O . THR A 1 85 ? -14.733 -2.359 17.473 1.00 80.00 85 THR A O 1
ATOM 667 N N . THR A 1 86 ? -16.710 -1.592 18.193 1.00 83.19 86 THR A N 1
ATOM 668 C CA . THR A 1 86 ? -16.284 -1.408 19.598 1.00 83.19 86 THR A CA 1
ATOM 669 C C . THR A 1 86 ? -15.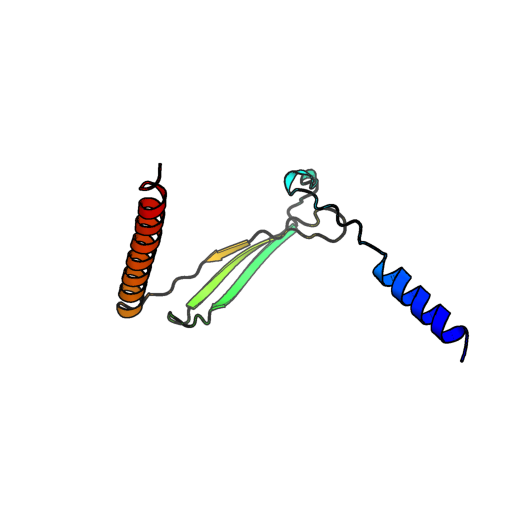649 -2.668 20.195 1.00 83.19 86 THR A C 1
ATOM 671 O O . THR A 1 86 ? -14.703 -2.581 20.968 1.00 83.19 86 THR A O 1
ATOM 674 N N . ARG A 1 87 ? -16.128 -3.856 19.799 1.00 83.25 87 ARG A N 1
ATOM 675 C CA . ARG A 1 87 ? -15.561 -5.139 20.246 1.00 83.25 87 ARG A CA 1
ATOM 676 C C . ARG A 1 87 ? -14.150 -5.380 19.712 1.00 83.25 87 ARG A C 1
ATOM 678 O O . ARG A 1 87 ? -13.329 -5.952 20.419 1.00 83.25 87 ARG A O 1
ATOM 685 N N . GLU A 1 88 ? -13.881 -4.983 18.471 1.00 83.94 88 GLU A N 1
ATOM 686 C CA . GLU A 1 88 ? -12.558 -5.158 17.865 1.00 83.94 88 GLU A CA 1
ATOM 687 C C . GLU A 1 88 ? -11.556 -4.134 18.417 1.00 83.94 88 GLU A C 1
ATOM 689 O O . GLU A 1 88 ? -10.386 -4.468 18.577 1.00 83.94 88 GLU A O 1
ATOM 694 N N . ILE A 1 89 ? -12.027 -2.936 18.792 1.00 87.69 89 ILE A N 1
ATOM 695 C CA . ILE A 1 89 ? -11.229 -1.935 19.519 1.00 87.69 89 ILE A CA 1
ATOM 696 C C . ILE A 1 89 ? -10.797 -2.486 20.884 1.00 87.69 89 ILE A C 1
ATOM 698 O O . ILE A 1 89 ? -9.601 -2.567 21.137 1.00 87.69 89 ILE A O 1
ATOM 702 N N . AL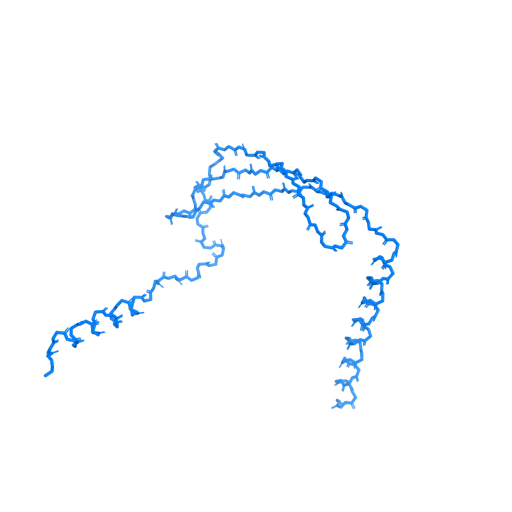A A 1 90 ? -11.735 -2.965 21.709 1.00 90.75 90 ALA A N 1
ATOM 703 C CA . ALA A 1 90 ? -11.413 -3.521 23.030 1.00 90.75 90 ALA A CA 1
ATOM 704 C C . ALA A 1 90 ? -10.419 -4.695 22.943 1.00 90.75 90 ALA A C 1
ATOM 706 O O . ALA A 1 90 ? -9.441 -4.771 23.675 1.00 90.75 90 ALA A O 1
ATOM 707 N N . ARG A 1 91 ? -10.602 -5.586 21.962 1.00 87.69 91 ARG A N 1
ATOM 708 C CA . ARG A 1 91 ? -9.667 -6.695 21.725 1.00 87.69 91 ARG A CA 1
ATOM 709 C C . ARG A 1 91 ? -8.271 -6.219 21.311 1.00 87.69 91 ARG A C 1
ATOM 711 O O . ARG A 1 91 ? -7.288 -6.902 21.598 1.00 87.69 91 ARG A O 1
ATOM 718 N N . LEU A 1 92 ? -8.176 -5.128 20.551 1.00 89.62 92 LEU A N 1
ATOM 719 C CA . LEU A 1 92 ? -6.889 -4.545 20.185 1.00 89.62 92 LEU A CA 1
ATOM 720 C C . LEU A 1 92 ? -6.191 -3.980 21.426 1.00 89.62 92 LEU A C 1
ATOM 722 O O . LEU A 1 92 ? -5.004 -4.239 21.594 1.00 89.62 92 LEU A O 1
ATOM 726 N N . GLU A 1 93 ? -6.927 -3.283 22.292 1.00 94.00 93 GLU A N 1
ATOM 727 C CA . GLU A 1 93 ? -6.427 -2.752 23.566 1.00 94.00 93 GLU A CA 1
ATOM 728 C C . GLU A 1 93 ? -5.867 -3.874 24.452 1.00 94.00 93 GLU A C 1
ATOM 730 O O . GLU A 1 93 ? -4.691 -3.819 24.809 1.00 94.00 93 GLU A O 1
ATOM 735 N N . ASP A 1 94 ? -6.632 -4.951 24.668 1.00 95.06 94 ASP A N 1
ATOM 736 C CA . ASP A 1 94 ? -6.194 -6.118 25.455 1.00 95.06 94 ASP A CA 1
ATOM 737 C C . ASP A 1 94 ? -4.889 -6.734 24.911 1.00 95.06 94 ASP A C 1
ATOM 739 O O . ASP A 1 94 ? -4.001 -7.159 25.655 1.00 95.06 94 ASP A O 1
ATOM 743 N N . ARG A 1 95 ? -4.751 -6.805 23.578 1.00 92.44 95 ARG A N 1
ATOM 744 C CA . ARG A 1 95 ? -3.554 -7.358 22.922 1.00 92.44 95 ARG A CA 1
ATOM 745 C C . ARG A 1 95 ? -2.346 -6.450 23.068 1.00 92.44 95 ARG A C 1
ATOM 747 O O . ARG A 1 95 ? -1.238 -6.958 23.218 1.00 92.44 95 ARG A O 1
ATOM 754 N N . VAL A 1 96 ? -2.547 -5.138 22.975 1.00 94.44 96 VAL A N 1
ATOM 755 C CA . VAL A 1 96 ? -1.478 -4.158 23.180 1.00 94.44 96 VAL A CA 1
ATOM 756 C C . VAL A 1 96 ? -1.016 -4.204 24.631 1.00 94.44 96 VAL A C 1
ATOM 758 O O . VAL A 1 96 ? 0.185 -4.280 24.867 1.00 94.44 96 VAL A O 1
ATOM 761 N N . GLU A 1 97 ? -1.943 -4.249 25.588 1.00 93.44 97 GLU A N 1
ATOM 762 C CA . GLU A 1 97 ? -1.618 -4.377 27.010 1.00 93.44 97 GLU A CA 1
ATOM 763 C C . GLU A 1 97 ? -0.813 -5.654 27.289 1.00 93.44 97 GLU A C 1
ATOM 765 O O . GLU A 1 97 ? 0.272 -5.589 27.869 1.00 93.44 97 GLU A O 1
ATOM 770 N N . SER A 1 98 ? -1.284 -6.803 26.796 1.00 92.75 98 SER A N 1
ATOM 771 C CA . SER A 1 98 ? -0.577 -8.079 26.943 1.00 92.75 98 SER A CA 1
ATOM 772 C C . SER A 1 98 ? 0.817 -8.057 26.304 1.00 92.75 98 SER A C 1
ATOM 774 O O . SER A 1 98 ? 1.766 -8.595 26.880 1.00 92.75 98 SER A O 1
ATOM 776 N N . LEU A 1 99 ? 0.966 -7.419 25.138 1.00 92.69 99 LEU A N 1
ATOM 777 C CA . LEU A 1 99 ? 2.261 -7.288 24.473 1.00 92.69 99 LEU A CA 1
ATOM 778 C C . LEU A 1 99 ? 3.230 -6.446 25.312 1.00 92.69 99 LEU A C 1
ATOM 780 O O . LEU A 1 99 ? 4.357 -6.881 25.544 1.00 92.69 99 LEU A O 1
ATOM 784 N N . VAL A 1 100 ? 2.785 -5.287 25.804 1.00 92.88 100 VAL A N 1
ATOM 785 C CA . VAL A 1 100 ? 3.598 -4.392 26.642 1.00 92.88 100 VAL A CA 1
ATOM 786 C C . VAL A 1 100 ? 4.032 -5.090 27.928 1.00 92.88 100 VAL A C 1
ATOM 788 O O . VAL A 1 100 ? 5.210 -5.023 28.277 1.00 92.88 100 VAL A O 1
ATOM 791 N N . GLN A 1 101 ? 3.121 -5.802 28.597 1.00 90.06 101 GLN A N 1
ATOM 792 C CA . GLN A 1 101 ? 3.442 -6.593 29.788 1.00 90.06 101 GLN A CA 1
ATOM 793 C C . GLN A 1 101 ? 4.504 -7.653 29.475 1.00 90.06 101 GLN A C 1
ATOM 795 O O . GLN A 1 101 ? 5.529 -7.705 30.143 1.00 90.06 101 GLN A O 1
ATOM 800 N N . SER A 1 102 ? 4.328 -8.426 28.398 1.00 89.12 102 SER A N 1
ATOM 801 C CA . SER A 1 102 ? 5.289 -9.473 28.021 1.00 89.12 102 SER A CA 1
ATOM 802 C C . SER A 1 102 ? 6.695 -8.940 27.710 1.00 89.12 102 SER A C 1
ATOM 804 O O . SER A 1 102 ? 7.687 -9.584 28.044 1.00 89.12 102 SER A O 1
ATOM 806 N N . GLN A 1 103 ? 6.791 -7.763 27.086 1.00 86.56 103 GLN A N 1
ATOM 807 C CA . GLN A 1 103 ? 8.069 -7.144 26.730 1.00 86.56 103 GLN A CA 1
ATOM 808 C C . GLN A 1 103 ? 8.740 -6.495 27.943 1.00 86.56 103 GLN A C 1
ATOM 810 O O . GLN A 1 103 ? 9.951 -6.599 28.105 1.00 86.56 103 GLN A O 1
ATOM 815 N N . THR A 1 104 ? 7.947 -5.888 28.825 1.00 82.94 104 THR A N 1
ATOM 816 C CA . THR A 1 104 ? 8.445 -5.243 30.046 1.00 82.94 104 THR A CA 1
ATOM 817 C C . THR A 1 104 ? 8.896 -6.277 31.084 1.00 82.94 104 THR A C 1
ATOM 819 O O . THR A 1 104 ? 9.946 -6.110 31.703 1.00 82.94 104 THR A O 1
ATOM 822 N N . ASP A 1 105 ? 8.164 -7.384 31.236 1.00 74.06 105 ASP A N 1
ATOM 823 C CA . ASP A 1 105 ? 8.542 -8.485 32.132 1.00 74.06 105 ASP A CA 1
ATOM 824 C C . ASP A 1 105 ? 9.761 -9.263 31.606 1.00 74.06 105 ASP A C 1
ATOM 826 O O . ASP A 1 105 ? 10.613 -9.692 32.390 1.00 74.06 105 ASP A O 1
ATOM 830 N N . GLY A 1 106 ? 9.888 -9.403 30.280 1.00 60.25 106 GLY A N 1
ATOM 831 C CA . GLY A 1 106 ? 11.065 -9.990 29.632 1.00 60.25 106 GLY A CA 1
ATOM 832 C C . GLY A 1 106 ? 12.350 -9.189 29.879 1.00 60.25 106 GLY A C 1
ATOM 833 O O . GLY A 1 106 ? 13.393 -9.780 30.162 1.00 60.25 106 GLY A O 1
ATOM 834 N N . ASP A 1 107 ? 12.267 -7.855 29.866 1.00 57.78 107 ASP A N 1
ATOM 835 C CA . ASP A 1 107 ? 13.389 -6.965 30.201 1.00 57.78 107 ASP A CA 1
ATOM 836 C C . ASP A 1 107 ? 13.718 -6.969 31.711 1.00 57.78 107 ASP A C 1
ATOM 838 O O . ASP A 1 107 ? 14.886 -6.889 32.111 1.00 57.78 107 ASP A O 1
ATOM 842 N N . HIS A 1 108 ? 12.718 -7.143 32.583 1.00 55.03 108 HIS A N 1
ATOM 843 C CA . HIS A 1 108 ? 12.938 -7.255 34.031 1.00 55.03 108 HIS A CA 1
ATOM 844 C C . HIS A 1 108 ? 13.630 -8.567 34.453 1.00 55.03 108 HIS A C 1
ATOM 846 O O . HIS A 1 108 ? 14.390 -8.577 35.427 1.00 55.03 108 HIS A O 1
ATOM 852 N N . GLN A 1 109 ? 13.440 -9.667 33.713 1.00 52.50 109 GLN A N 1
ATOM 853 C CA . GLN A 1 109 ? 14.154 -10.928 33.966 1.00 52.50 109 GLN A CA 1
ATOM 854 C C . GLN A 1 109 ? 15.638 -10.894 33.566 1.00 52.50 109 GLN A C 1
ATOM 856 O O . GLN A 1 109 ? 16.436 -11.633 34.143 1.00 52.50 109 GLN A O 1
ATOM 861 N N . LEU A 1 110 ? 16.033 -10.037 32.620 1.00 54.94 110 LEU A N 1
ATOM 862 C CA . LEU A 1 110 ? 17.429 -9.910 32.178 1.00 54.94 110 LEU A CA 1
ATOM 863 C C . LEU A 1 110 ? 18.262 -8.955 33.053 1.00 54.94 110 LEU A C 1
ATOM 865 O O . LEU A 1 110 ? 19.486 -9.055 33.063 1.00 54.94 110 LEU A O 1
ATOM 869 N N . SER A 1 111 ? 17.624 -8.063 33.820 1.00 53.72 111 SER A N 1
ATOM 870 C CA . SER A 1 111 ? 18.303 -7.087 34.695 1.00 53.72 111 SER A CA 1
ATOM 871 C C . SER A 1 111 ? 18.531 -7.559 36.138 1.00 53.72 111 SER A C 1
ATOM 873 O O . SER A 1 111 ? 19.244 -6.902 36.891 1.00 53.72 111 SER A O 1
ATOM 875 N N . THR A 1 112 ? 17.967 -8.702 36.539 1.00 52.31 112 THR A N 1
ATOM 876 C CA . THR A 1 112 ? 18.089 -9.260 37.903 1.00 52.31 112 THR A CA 1
ATOM 877 C C . THR A 1 112 ? 19.254 -10.246 38.084 1.00 52.31 112 THR A C 1
ATOM 879 O O . THR A 1 112 ? 19.458 -10.751 39.186 1.00 52.31 112 THR A O 1
ATOM 882 N N . TRP A 1 113 ? 20.061 -10.470 37.039 1.00 48.97 113 TRP A N 1
ATOM 883 C CA . TRP A 1 113 ? 21.279 -11.299 37.067 1.00 48.97 113 TRP A CA 1
ATOM 884 C C . TRP A 1 113 ? 22.536 -10.564 36.555 1.00 48.97 113 TRP A C 1
ATOM 886 O O . TRP A 1 113 ? 23.462 -11.208 36.061 1.00 48.97 113 TRP A O 1
ATOM 896 N N . GLY A 1 114 ? 22.560 -9.228 36.653 1.00 44.09 114 GLY A N 1
ATOM 897 C CA . GLY A 1 114 ? 23.719 -8.374 36.348 1.00 44.09 114 GLY A CA 1
ATOM 898 C C . GLY A 1 114 ? 24.430 -7.877 37.598 1.00 44.09 114 GLY A C 1
ATOM 899 O O . GLY A 1 114 ? 23.718 -7.487 38.550 1.00 44.09 114 GLY A O 1
#

Secondary structure (DSSP, 8-state):
--THHHHHHHHHHHHHT---------GGGS-GGG----EEEEEEEEE--SSS--EEEEEEEEE--BSSSS-B---EEEEE--PPPHHHHHHHHHHHHHHHHHHHHHHHHHHTT-

pLDDT: mean 78.52, std 14.61, range [44.09, 96.75]

Radius of gyration: 26.13 Å; chains: 1; bounding box: 42×59×59 Å

Sequence (114 aa):
MGFRKWIGGLVLVLLIIIPGLGVSQELADLDYDKLSFRGVGIEWGKLYPTRVDQTESYGIRVDLGYLGPGLRILPGVSYWTSPLTTREIARLEDRVESLVQSQTDGDHQLSTWG